Protein AF-L0AZT5-F1 (afdb_monomer)

InterPro domains:
  IPR007480 Protein of unknown function DUF529 [PF04385] (101-165)

Organism: NCBI:txid1537102

Nearest PDB structures (foldseek):
  3mh9-assembly2_C  TM=3.095E-01  e=1.438E+00  Mycobacterium tuberculosis H37Rv

Solvent-accessible surface area (backbone atoms only — not comparable to full-atom values): 9555 Å² total; per-residue (Å²): 90,80,48,74,36,96,87,58,33,34,37,36,49,49,65,64,59,92,94,56,83,37,51,61,45,72,63,88,93,46,63,75,41,68,54,64,91,67,35,30,49,57,32,40,39,37,44,36,43,96,86,46,39,40,37,39,32,39,29,36,43,83,86,42,82,44,78,50,28,34,39,45,60,88,88,43,66,42,82,39,54,70,66,60,43,47,70,49,49,43,54,68,49,69,65,58,73,46,78,41,68,44,24,76,71,69,59,57,66,90,42,31,47,74,50,77,49,78,58,94,71,30,41,35,38,38,38,32,59,32,71,32,36,42,45,47,31,34,26,53,65,94,41,80,77,46,64,62,86,50,94,86,59,74,67,69,68,48,78,49,76,45,63,71,83,126

Secondary structure (DSSP, 8-state):
-EEE-TTS-EEEEE-PPTT--B-EEEETTEEEEE--TTEEEEEEEEEEETTEEEEEEEEEETTEEEEEEEEEETTEEEEE-HHHHHHHHHHHTTS-PEEEEEESSS--TTTEEEEEEEETTEEEEEEEE-TTEEEEEEEETTEEEEE--STT-----EEEEEE---

Radius of gyration: 16.91 Å; Cα contacts (8 Å, |Δi|>4): 319; chains: 1; bounding box: 43×37×47 Å

Mean predicted aligned error: 8.46 Å

Foldseek 3Di:
DWDAAPLRKTKDKDFDDPPDFDQWDDDPPDTLGGHDDQKTWGMKIWIDDDHWIKIKTFIDDPNDTDMWIWTDDPNDIDIDPVVVRCVRLCVSLPNDADEDEAAPQDGPCVFWDWDWDDDPQKIKIKIAGHRRYWYQWYHHVVRTPDGNPDPSDGDGMDMDIDHPDD

pLDDT: mean 84.84, std 8.8, range [45.44, 96.75]

Sequence (166 aa):
MDIKDSNGVVFSEITPKDGVLITSVVYGETPPFTAVGEEKCQLVGSYTTGNEVVLYLEINDNGVEKFKYFEKVGETWNEVDEKGFDDKFIPLMGGSVTYGTLDLASPDESKVDILRASRNEVEKKEYYPKDTSKITT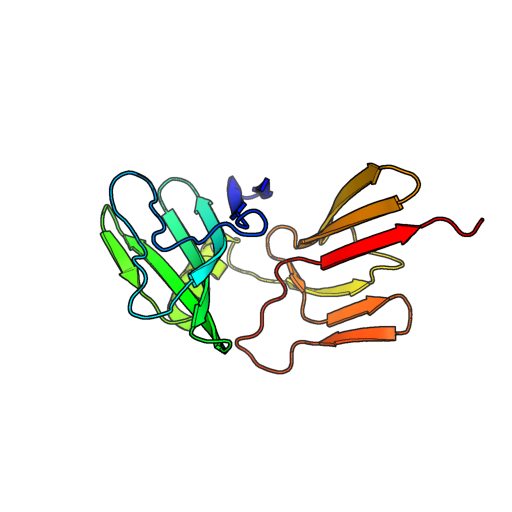VMDGNKELWKKDEDYQKFLSATLSSKGKS

Structure (mmCIF, N/CA/C/O backbone):
data_AF-L0AZT5-F1
#
_entry.id   AF-L0AZT5-F1
#
loop_
_atom_site.group_PDB
_atom_site.id
_atom_site.type_symbol
_atom_site.label_atom_id
_atom_site.label_alt_id
_atom_site.label_comp_id
_atom_site.label_asym_id
_atom_site.label_entity_id
_atom_site.label_seq_id
_atom_site.pdbx_PDB_ins_code
_atom_site.Cartn_x
_atom_site.Cartn_y
_atom_site.Cartn_z
_atom_site.occupancy
_atom_site.B_iso_or_equiv
_atom_site.auth_seq_id
_atom_site.auth_comp_id
_atom_site.auth_asym_id
_atom_site.auth_atom_id
_atom_site.pdbx_PDB_model_num
ATOM 1 N N . MET A 1 1 ? -8.619 -1.962 -7.894 1.00 64.94 1 MET A N 1
ATOM 2 C CA . MET A 1 1 ? -8.100 -3.067 -8.732 1.00 64.94 1 MET A CA 1
ATOM 3 C C . MET A 1 1 ? -7.948 -4.262 -7.820 1.00 64.94 1 MET A C 1
ATOM 5 O O . MET A 1 1 ? -7.466 -4.032 -6.723 1.00 64.94 1 MET A O 1
ATOM 9 N N . ASP A 1 2 ? -8.326 -5.465 -8.255 1.00 70.12 2 ASP A N 1
ATOM 10 C CA . ASP A 1 2 ? -8.117 -6.687 -7.470 1.00 70.12 2 ASP A CA 1
ATOM 11 C C . ASP A 1 2 ? -6.976 -7.504 -8.093 1.00 70.12 2 ASP A C 1
ATOM 13 O O . ASP A 1 2 ? -7.023 -7.829 -9.282 1.00 70.12 2 ASP A O 1
ATOM 17 N N . ILE A 1 3 ? -5.955 -7.820 -7.300 1.00 70.19 3 ILE A N 1
ATOM 18 C CA . ILE A 1 3 ? -4.841 -8.709 -7.645 1.00 70.19 3 ILE A CA 1
ATOM 19 C C . ILE A 1 3 ? -4.959 -9.929 -6.743 1.00 70.19 3 ILE A C 1
ATOM 21 O O . ILE A 1 3 ? -5.007 -9.793 -5.524 1.00 70.19 3 ILE A O 1
ATOM 25 N N . LYS A 1 4 ? -5.021 -11.123 -7.332 1.00 74.00 4 LYS A N 1
ATOM 26 C CA . LYS A 1 4 ? -5.031 -12.369 -6.567 1.00 74.00 4 LYS A CA 1
ATOM 27 C C . LYS A 1 4 ? -3.660 -13.023 -6.626 1.00 74.00 4 LYS A C 1
ATOM 29 O O . LYS A 1 4 ? -3.166 -13.309 -7.714 1.00 74.00 4 LYS A O 1
ATOM 34 N N . ASP A 1 5 ? -3.095 -13.263 -5.456 1.00 68.25 5 ASP A N 1
ATOM 35 C CA . ASP A 1 5 ? -1.792 -13.881 -5.276 1.00 68.25 5 ASP A CA 1
ATOM 36 C C . ASP A 1 5 ? -1.881 -15.421 -5.384 1.00 68.25 5 ASP A C 1
ATOM 38 O O . ASP A 1 5 ? -2.965 -16.022 -5.452 1.00 68.25 5 ASP A O 1
ATOM 42 N N . SER A 1 6 ? -0.722 -16.075 -5.428 1.00 66.88 6 SER A N 1
ATOM 43 C CA . SER A 1 6 ? -0.605 -17.533 -5.568 1.00 66.88 6 SER A CA 1
ATOM 44 C C . SER A 1 6 ? -1.108 -18.325 -4.350 1.00 66.88 6 SER A C 1
ATOM 46 O O . SER A 1 6 ? -1.484 -19.492 -4.492 1.00 66.88 6 SER A O 1
ATOM 48 N N . ASN A 1 7 ? -1.185 -17.689 -3.179 1.00 70.00 7 ASN A N 1
ATOM 49 C CA . ASN A 1 7 ? -1.718 -18.248 -1.935 1.00 70.00 7 ASN A CA 1
ATOM 50 C C . ASN A 1 7 ? -3.233 -18.032 -1.792 1.00 70.00 7 ASN A C 1
ATOM 52 O O . ASN A 1 7 ? -3.857 -18.535 -0.857 1.00 70.00 7 ASN A O 1
ATOM 56 N N . GLY A 1 8 ? -3.848 -17.324 -2.741 1.00 77.25 8 GLY A N 1
ATOM 57 C CA . GLY A 1 8 ? -5.271 -17.030 -2.754 1.00 77.25 8 GLY A CA 1
ATOM 58 C C . GLY A 1 8 ? -5.663 -15.745 -2.027 1.00 77.25 8 GLY A C 1
ATOM 59 O O . GLY A 1 8 ? -6.867 -15.495 -1.927 1.00 77.25 8 GLY A O 1
ATOM 60 N N . VAL A 1 9 ? -4.689 -14.941 -1.590 1.00 81.81 9 VAL A N 1
ATOM 61 C CA . VAL A 1 9 ? -4.896 -13.594 -1.051 1.00 81.81 9 VAL A CA 1
ATOM 62 C C . VAL A 1 9 ? -5.361 -12.690 -2.181 1.00 81.81 9 VAL A C 1
ATOM 64 O O . VAL A 1 9 ? -4.761 -12.648 -3.252 1.00 81.81 9 VAL A O 1
ATOM 67 N N . VAL A 1 10 ? -6.435 -11.947 -1.947 1.00 84.50 10 VAL A N 1
ATOM 68 C CA . VAL A 1 10 ? -6.886 -10.880 -2.837 1.00 84.50 10 VAL A CA 1
ATOM 69 C C . VAL A 1 10 ? -6.436 -9.551 -2.249 1.00 84.50 10 VAL A C 1
ATOM 71 O O . VAL A 1 10 ? -6.900 -9.160 -1.178 1.00 84.50 10 VAL A O 1
ATOM 74 N N . PHE A 1 11 ? -5.530 -8.875 -2.947 1.00 83.31 11 PHE A N 1
ATOM 75 C CA . PHE A 1 11 ? -5.203 -7.478 -2.711 1.00 83.31 11 PHE A CA 1
ATOM 76 C C . PHE A 1 11 ? -6.159 -6.590 -3.504 1.00 83.31 11 PHE A C 1
ATOM 78 O O . PHE A 1 11 ? -6.308 -6.772 -4.713 1.00 83.31 11 PHE A O 1
ATOM 85 N N . SER A 1 12 ? -6.761 -5.609 -2.839 1.00 83.81 12 SER A N 1
ATOM 86 C CA . SER A 1 12 ? -7.617 -4.612 -3.480 1.00 83.81 12 SER A CA 1
ATOM 87 C C . SER A 1 12 ? -7.202 -3.205 -3.081 1.00 83.81 12 SER A C 1
ATOM 89 O O . SER A 1 12 ? -7.184 -2.892 -1.892 1.00 83.81 12 SER A O 1
ATOM 91 N N . GLU A 1 13 ? -6.951 -2.348 -4.070 1.00 84.00 13 GLU A N 1
ATOM 92 C CA . GLU A 1 13 ? -6.684 -0.917 -3.872 1.00 84.00 13 GLU A CA 1
ATOM 93 C C . GLU A 1 13 ? -7.780 -0.055 -4.509 1.00 84.00 13 GLU A C 1
ATOM 95 O O . GLU A 1 13 ? -8.200 -0.285 -5.656 1.00 84.00 13 GLU A O 1
ATOM 100 N N . ILE A 1 14 ? -8.253 0.932 -3.749 1.00 84.94 14 ILE A N 1
ATOM 101 C CA . ILE A 1 14 ? -9.310 1.864 -4.133 1.00 84.94 14 ILE A CA 1
ATOM 102 C C . ILE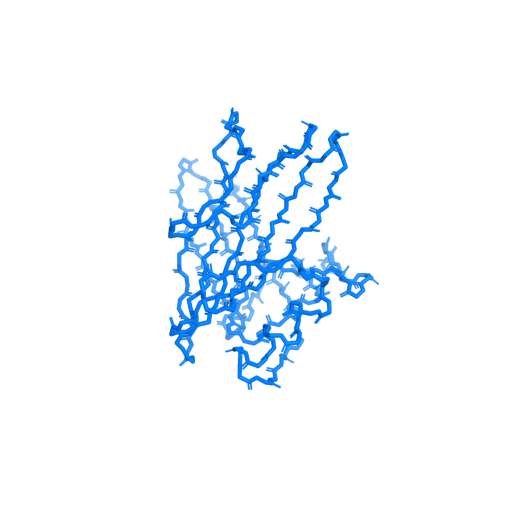 A 1 14 ? -8.846 3.285 -3.823 1.00 84.94 14 ILE A C 1
ATOM 104 O O . ILE A 1 14 ? -8.656 3.656 -2.666 1.00 84.94 14 ILE A O 1
ATOM 108 N N . THR A 1 15 ? -8.748 4.101 -4.867 1.00 85.75 15 THR A N 1
ATOM 109 C CA . THR A 1 15 ? -8.469 5.537 -4.769 1.00 85.75 15 THR A CA 1
ATOM 110 C C . THR A 1 15 ? -9.723 6.312 -5.185 1.00 85.75 15 THR A C 1
ATOM 112 O O . THR A 1 15 ? -10.329 5.983 -6.215 1.00 85.75 15 THR A O 1
ATOM 115 N N . PRO A 1 16 ? -10.156 7.332 -4.424 1.00 84.88 16 PRO A N 1
ATOM 116 C CA . PRO A 1 16 ? -11.237 8.216 -4.830 1.00 84.88 16 PRO A CA 1
ATOM 117 C C . PRO A 1 16 ? -10.881 8.924 -6.136 1.00 84.88 16 PRO A C 1
ATOM 119 O O . PRO A 1 16 ? -9.725 9.246 -6.399 1.00 84.88 16 PRO A O 1
ATOM 122 N N . LYS A 1 17 ? -11.891 9.203 -6.960 1.00 81.88 17 LYS A N 1
ATOM 123 C CA . LYS A 1 17 ? -11.696 10.081 -8.119 1.00 81.88 17 LYS A CA 1
ATOM 124 C C . LYS A 1 17 ? -11.413 11.507 -7.649 1.00 81.88 17 LYS A C 1
ATOM 126 O O . LYS A 1 17 ? -11.899 11.915 -6.595 1.00 81.88 17 LYS A O 1
ATOM 131 N N . ASP A 1 18 ? -10.717 12.279 -8.477 1.00 77.75 18 ASP A N 1
ATOM 132 C CA . ASP A 1 18 ? -10.439 13.691 -8.210 1.00 77.75 18 ASP A CA 1
ATOM 133 C C . ASP A 1 18 ? -11.706 14.461 -7.805 1.00 77.75 18 ASP A C 1
ATOM 135 O O . ASP A 1 18 ? -12.758 14.358 -8.442 1.00 77.75 18 ASP A O 1
ATOM 139 N N . GLY A 1 19 ? -11.598 15.235 -6.723 1.00 78.62 19 GLY A N 1
ATOM 140 C CA . GLY A 1 19 ? -12.702 16.026 -6.171 1.00 78.62 19 GLY A CA 1
ATOM 141 C C . GLY A 1 19 ? -13.725 15.235 -5.346 1.00 78.62 19 GLY A C 1
ATOM 142 O O . GLY A 1 19 ? -14.659 15.839 -4.821 1.00 78.62 19 GLY A O 1
ATOM 143 N N . VAL A 1 20 ? -13.564 13.916 -5.194 1.00 85.12 20 VAL A N 1
ATOM 144 C CA . VAL A 1 20 ? -14.404 13.096 -4.311 1.00 85.12 20 VAL A CA 1
ATOM 145 C C . VAL A 1 20 ? -13.807 13.064 -2.908 1.00 85.12 20 VAL A C 1
ATOM 147 O O . VAL A 1 20 ? -12.631 12.762 -2.723 1.00 85.12 20 VAL A O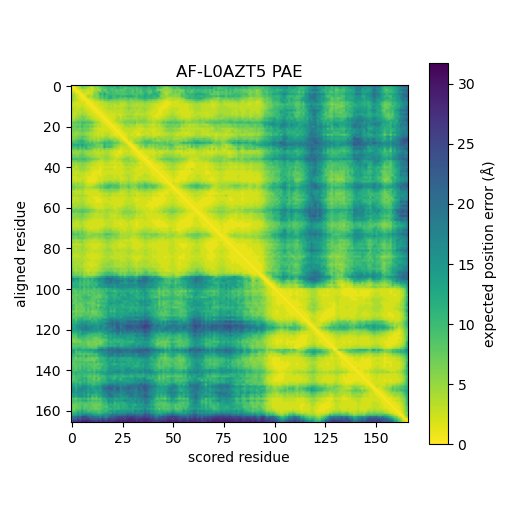 1
ATOM 150 N N . LEU A 1 21 ? -14.641 13.347 -1.909 1.00 83.50 21 LEU A N 1
ATOM 151 C CA . LEU A 1 21 ? -14.278 13.264 -0.497 1.00 83.50 21 LEU A CA 1
ATOM 152 C C . LEU A 1 21 ? -14.809 11.957 0.093 1.00 83.50 21 LEU A C 1
ATOM 154 O O . LEU A 1 21 ? -16.019 11.728 0.080 1.00 83.50 21 LEU A O 1
ATOM 158 N N . ILE A 1 22 ? -13.918 11.122 0.632 1.00 90.19 22 ILE A N 1
ATOM 159 C CA . ILE A 1 22 ? -14.297 9.906 1.359 1.00 90.19 22 ILE A CA 1
ATOM 160 C C . ILE A 1 22 ? -14.194 10.164 2.858 1.00 90.19 22 ILE A C 1
ATOM 162 O O . ILE A 1 22 ? -13.103 10.294 3.412 1.00 90.19 22 ILE A O 1
ATOM 166 N N . THR A 1 23 ? -15.355 10.230 3.507 1.00 88.19 23 THR A N 1
ATOM 167 C CA . THR A 1 23 ? -15.497 10.442 4.955 1.00 88.19 23 THR A CA 1
ATOM 168 C C . THR A 1 23 ? -15.880 9.171 5.710 1.00 88.19 23 THR A C 1
ATOM 170 O O . THR A 1 23 ? -15.946 9.178 6.934 1.00 88.19 23 THR A O 1
ATOM 173 N N . SER A 1 24 ? -16.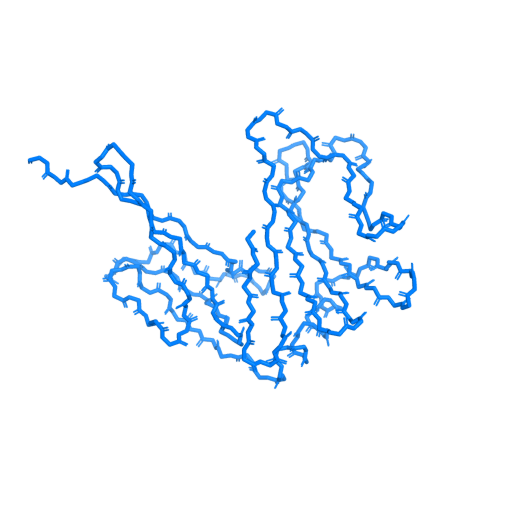131 8.064 5.013 1.00 89.06 24 SER A N 1
ATOM 174 C CA . SER A 1 24 ? -16.334 6.755 5.627 1.00 89.06 24 SER A CA 1
ATOM 175 C C . SER A 1 24 ? -15.943 5.652 4.653 1.00 89.06 24 SER A C 1
ATOM 177 O O . SER A 1 24 ? -16.145 5.778 3.445 1.00 89.06 24 SER A O 1
ATOM 179 N N . VAL A 1 25 ? -15.380 4.577 5.197 1.00 87.56 25 VAL A N 1
ATOM 180 C CA . VAL A 1 25 ? -15.102 3.333 4.480 1.00 87.56 25 VAL A CA 1
ATOM 181 C C . VAL A 1 25 ? -15.953 2.254 5.127 1.00 87.56 25 VAL A C 1
ATOM 183 O O . VAL A 1 25 ? -15.952 2.119 6.350 1.00 87.56 25 VAL A O 1
ATOM 186 N N . VAL A 1 26 ? -16.680 1.503 4.301 1.00 85.88 26 VAL A N 1
ATOM 187 C CA . VAL A 1 26 ? -17.558 0.409 4.726 1.00 85.88 26 VAL A CA 1
ATOM 188 C C . VAL A 1 26 ? -17.101 -0.871 4.044 1.00 85.88 26 VAL A C 1
ATOM 190 O O . VAL A 1 26 ? -16.893 -0.881 2.832 1.00 85.88 26 VAL A O 1
ATOM 193 N N . TYR A 1 27 ? -16.968 -1.947 4.818 1.00 76.62 27 TYR A N 1
ATOM 194 C CA . TYR A 1 27 ? -16.681 -3.278 4.295 1.00 76.62 27 TYR A CA 1
ATOM 195 C C . TYR A 1 27 ? -17.740 -4.245 4.827 1.00 76.62 27 TYR A C 1
ATOM 197 O O . TYR A 1 27 ? -17.744 -4.599 6.007 1.00 76.62 27 TYR A O 1
ATOM 205 N N . GLY A 1 28 ? -18.667 -4.652 3.959 1.00 78.25 28 GLY A N 1
ATOM 206 C CA . GLY A 1 28 ? -19.871 -5.370 4.382 1.00 78.25 28 GLY A CA 1
ATOM 207 C C . GLY A 1 28 ? -20.857 -4.437 5.092 1.00 78.25 28 GLY A C 1
ATOM 208 O O . GLY A 1 28 ? -21.247 -3.420 4.525 1.00 78.25 28 GLY A O 1
ATOM 209 N N . GLU A 1 29 ? -21.269 -4.788 6.313 1.00 75.81 29 GLU A N 1
ATOM 210 C CA . GLU A 1 29 ? -22.286 -4.045 7.082 1.00 75.81 29 GLU A CA 1
ATOM 211 C C . GLU A 1 29 ? -21.703 -3.119 8.163 1.00 75.81 29 GLU A C 1
ATOM 213 O O . GLU A 1 29 ? -22.414 -2.257 8.680 1.00 75.81 29 GLU A O 1
ATOM 218 N N . THR A 1 30 ? -20.417 -3.260 8.503 1.00 77.62 30 THR A N 1
ATOM 219 C CA . THR A 1 30 ? -19.762 -2.470 9.555 1.00 77.62 30 THR A CA 1
ATOM 220 C C . THR A 1 30 ? -18.689 -1.538 8.974 1.00 77.62 30 THR A C 1
ATOM 222 O O . THR A 1 30 ? -17.885 -1.964 8.137 1.00 77.62 30 THR A O 1
ATOM 225 N N . PRO A 1 31 ? -18.657 -0.250 9.377 1.00 83.88 31 PRO A N 1
ATOM 226 C CA . PRO A 1 31 ? -17.643 0.686 8.908 1.00 83.88 31 PRO A CA 1
ATOM 227 C C . PRO A 1 31 ? -16.334 0.513 9.696 1.00 83.88 31 PRO A C 1
ATOM 229 O O . PRO A 1 31 ? -16.326 0.807 10.893 1.00 83.88 31 PRO A O 1
ATOM 232 N N . PRO A 1 32 ? -15.212 0.106 9.071 1.00 86.50 32 PRO A N 1
ATOM 233 C CA . PRO A 1 32 ? -13.897 0.203 9.708 1.00 86.50 32 PRO A CA 1
ATOM 234 C C . PRO A 1 32 ? -13.498 1.653 9.999 1.00 86.50 32 PRO A C 1
ATOM 236 O O . PRO A 1 32 ? -12.797 1.910 10.968 1.00 86.50 32 PRO A O 1
ATOM 239 N N . PHE A 1 33 ? -13.948 2.615 9.186 1.00 92.50 33 PHE A N 1
ATOM 240 C CA . PHE A 1 33 ? -13.532 4.009 9.316 1.00 92.50 33 PHE A CA 1
ATOM 241 C C . PHE A 1 33 ? -14.696 4.982 9.129 1.00 92.50 33 PHE A C 1
ATOM 243 O O . PHE A 1 33 ? -15.474 4.898 8.175 1.00 92.50 33 PHE A O 1
ATOM 250 N N . THR A 1 34 ? -14.762 5.957 10.032 1.00 92.44 34 THR A N 1
ATOM 251 C CA . THR A 1 34 ? -15.539 7.190 9.888 1.00 92.44 34 THR A CA 1
ATOM 252 C C . THR A 1 34 ? -14.613 8.347 10.230 1.00 92.44 34 THR A C 1
ATOM 254 O O . THR A 1 34 ? -14.009 8.353 11.300 1.00 92.44 34 THR A O 1
ATOM 257 N N . ALA A 1 35 ? -14.485 9.298 9.311 1.00 89.88 35 ALA A N 1
ATOM 258 C CA . ALA A 1 35 ? -13.629 10.460 9.465 1.00 89.88 35 ALA A CA 1
ATOM 259 C C . ALA A 1 35 ? -14.073 11.318 10.651 1.00 89.88 35 ALA A C 1
ATOM 261 O O . ALA A 1 35 ? -15.268 11.561 10.851 1.00 89.88 35 ALA A O 1
ATOM 262 N N . VAL A 1 36 ? -13.098 11.822 11.403 1.00 88.62 36 VAL A N 1
ATOM 263 C CA . VAL A 1 36 ? -13.322 12.806 12.464 1.00 88.62 36 VAL A CA 1
ATOM 264 C C . VAL A 1 36 ? -12.623 14.110 12.087 1.00 88.62 36 VAL A C 1
ATOM 266 O O . VAL A 1 36 ? -11.482 14.107 11.639 1.00 88.62 36 VAL A O 1
ATOM 269 N N . GLY A 1 37 ? -13.298 15.246 12.276 1.00 89.56 37 GLY A N 1
ATOM 270 C CA . GLY A 1 37 ? -12.723 16.557 11.964 1.00 89.56 37 GLY A CA 1
ATOM 271 C C . GLY A 1 37 ? -12.527 16.766 10.460 1.00 89.56 37 GLY A C 1
ATOM 272 O O . GLY A 1 37 ? -13.497 16.727 9.705 1.00 89.56 37 GLY A O 1
ATOM 273 N N . GLU A 1 38 ? -11.286 17.021 10.043 1.00 89.31 38 GLU A N 1
ATOM 274 C CA . GLU A 1 38 ? -10.924 17.305 8.646 1.00 89.31 38 GLU A CA 1
ATOM 275 C C . GLU A 1 38 ? -10.311 16.100 7.917 1.00 89.31 38 GLU A C 1
ATOM 277 O O . GLU A 1 38 ? -9.853 16.244 6.779 1.00 89.31 38 GLU A O 1
ATOM 282 N N . GLU A 1 39 ? -10.337 14.918 8.545 1.00 93.06 39 GLU A N 1
ATOM 283 C CA . GLU A 1 39 ? -9.846 13.673 7.961 1.00 93.06 39 GLU A CA 1
ATOM 284 C C . GLU A 1 39 ? -10.547 13.350 6.632 1.00 93.06 39 GLU A C 1
ATOM 286 O O . GLU A 1 39 ? -11.775 13.375 6.502 1.00 93.06 39 GLU A O 1
ATOM 291 N N . LYS A 1 40 ? -9.745 12.990 5.631 1.00 89.25 40 LYS A N 1
ATOM 292 C CA . LYS A 1 40 ? -10.191 12.547 4.309 1.00 89.25 40 LYS A CA 1
ATOM 293 C C . LYS A 1 40 ? -9.422 11.296 3.935 1.00 89.25 40 LYS A C 1
ATOM 295 O O . LYS A 1 40 ? -8.198 11.328 3.878 1.00 89.25 40 LYS A O 1
ATOM 300 N N . CYS A 1 41 ? -10.127 10.211 3.639 1.00 91.25 41 CYS A N 1
ATOM 301 C CA . CYS A 1 41 ? -9.482 9.021 3.102 1.00 91.25 41 CYS A CA 1
ATOM 302 C C . CYS A 1 41 ? -9.131 9.238 1.622 1.00 91.25 41 CYS A C 1
ATOM 304 O O . CYS A 1 41 ? -9.993 9.597 0.818 1.00 91.25 41 CYS A O 1
ATOM 306 N N . GLN A 1 42 ? -7.858 9.049 1.285 1.00 89.50 42 GLN A N 1
ATOM 307 C CA . GLN A 1 42 ? -7.307 9.217 -0.062 1.00 89.50 4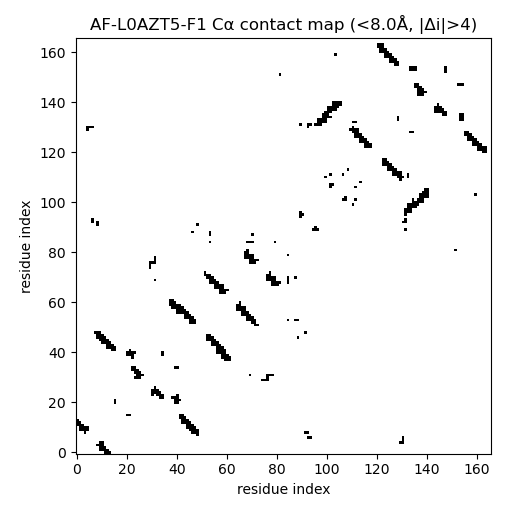2 GLN A CA 1
ATOM 308 C C . GLN A 1 42 ? -7.024 7.885 -0.747 1.00 89.50 42 GLN A C 1
ATOM 310 O O . GLN A 1 42 ? -6.990 7.821 -1.971 1.00 89.50 42 GLN A O 1
ATOM 315 N N . LEU A 1 43 ? -6.846 6.818 0.024 1.00 88.94 43 LEU A N 1
ATOM 316 C CA . LEU A 1 43 ? -6.612 5.483 -0.499 1.00 88.94 43 LEU A CA 1
ATOM 317 C C . LEU A 1 43 ? -7.070 4.461 0.533 1.00 88.94 43 LEU A C 1
ATOM 319 O O . LEU A 1 43 ? -6.851 4.640 1.731 1.00 88.94 43 LEU A O 1
ATOM 323 N N . VAL A 1 44 ? -7.696 3.391 0.054 1.00 90.75 44 VAL A N 1
ATOM 324 C CA . VAL A 1 44 ? -7.992 2.193 0.839 1.00 90.75 44 VAL A CA 1
ATOM 325 C C . VAL A 1 44 ? -7.304 1.017 0.172 1.00 90.75 44 VAL A C 1
ATOM 327 O O . VAL A 1 44 ? -7.548 0.750 -1.005 1.00 90.75 44 VAL A O 1
ATOM 330 N N . GLY A 1 45 ? -6.483 0.300 0.931 1.00 88.38 45 GLY A N 1
ATOM 331 C CA . GLY A 1 45 ? -5.937 -0.985 0.528 1.00 88.38 45 GLY A CA 1
ATOM 332 C C . GLY A 1 45 ? -6.414 -2.089 1.459 1.00 88.38 45 GLY A C 1
ATOM 333 O O . GLY A 1 45 ? -6.534 -1.891 2.667 1.00 88.38 45 GLY A O 1
ATOM 334 N N . SER A 1 46 ? -6.699 -3.263 0.908 1.00 88.69 46 SER A N 1
ATOM 335 C CA . SER A 1 46 ? -7.115 -4.428 1.690 1.00 88.69 46 SER A CA 1
ATOM 336 C C . SER A 1 46 ? -6.470 -5.707 1.187 1.00 88.69 46 SER A C 1
ATOM 338 O O . SER A 1 46 ? -6.231 -5.847 -0.010 1.00 88.69 46 SER A O 1
ATOM 340 N N . TYR A 1 47 ? -6.228 -6.635 2.108 1.00 87.31 47 TYR A N 1
ATOM 341 C CA . TYR A 1 47 ? -5.784 -7.996 1.830 1.00 87.31 47 TYR A CA 1
ATOM 342 C C . TYR A 1 47 ? -6.808 -8.957 2.419 1.00 87.31 47 TYR A C 1
ATOM 344 O O . TYR A 1 47 ? -7.106 -8.890 3.613 1.00 87.31 47 TYR A O 1
ATOM 352 N N . THR A 1 48 ? -7.365 -9.820 1.573 1.00 87.62 48 THR A N 1
ATOM 353 C CA . THR A 1 48 ? -8.445 -10.739 1.941 1.00 87.62 48 THR A CA 1
ATOM 354 C C . THR A 1 48 ? -8.063 -12.178 1.616 1.00 87.62 48 THR A C 1
ATOM 356 O O . THR A 1 48 ? -7.802 -12.488 0.456 1.00 87.62 48 THR A O 1
ATOM 359 N N . THR A 1 49 ? -8.117 -13.071 2.607 1.00 85.50 49 THR A N 1
ATOM 360 C CA . THR A 1 49 ? -7.964 -14.524 2.415 1.00 85.50 49 THR A CA 1
ATOM 361 C C . THR A 1 49 ? -9.049 -15.258 3.177 1.00 85.50 49 THR A C 1
ATOM 363 O O . THR A 1 49 ? -9.091 -15.241 4.406 1.00 85.50 49 THR A O 1
ATOM 366 N N . GLY A 1 50 ? -9.939 -15.941 2.454 1.00 82.94 50 GLY A N 1
ATOM 367 C CA . GLY A 1 50 ? -11.090 -16.591 3.077 1.00 82.94 50 GLY A CA 1
ATOM 368 C C . GLY A 1 50 ? -11.943 -15.570 3.836 1.00 82.94 50 GLY A C 1
ATOM 369 O O . GLY A 1 50 ? -12.573 -14.724 3.210 1.00 82.94 50 GLY A O 1
ATOM 370 N N . ASN A 1 51 ? -11.935 -15.650 5.170 1.00 80.56 51 ASN A N 1
ATOM 371 C CA . ASN A 1 51 ? -12.675 -14.741 6.054 1.00 80.56 51 ASN A CA 1
ATOM 372 C C . ASN A 1 51 ? -11.776 -13.724 6.780 1.00 80.56 51 ASN A C 1
ATOM 374 O O . ASN A 1 51 ? -12.290 -12.896 7.531 1.00 80.56 51 ASN A O 1
ATOM 378 N N . GLU A 1 52 ? -10.456 -13.797 6.606 1.00 84.81 52 GLU A N 1
ATOM 379 C CA . GLU A 1 52 ? -9.525 -12.848 7.209 1.00 84.81 52 GLU A CA 1
ATOM 380 C C . GLU A 1 52 ? -9.375 -11.631 6.301 1.00 84.81 52 GLU A C 1
ATOM 382 O O . GLU A 1 52 ? -9.135 -11.767 5.098 1.00 84.81 52 GLU A O 1
ATOM 387 N N . VAL A 1 53 ? -9.522 -10.442 6.888 1.00 89.25 53 VAL A N 1
ATOM 388 C CA . VAL A 1 53 ? -9.347 -9.170 6.188 1.00 89.25 53 VAL A CA 1
ATOM 389 C C . VAL A 1 53 ? -8.488 -8.251 7.039 1.00 89.25 53 VAL A C 1
ATOM 391 O O . VAL A 1 53 ? -8.803 -7.993 8.204 1.00 89.25 53 VAL A O 1
ATOM 394 N N . VAL A 1 54 ? -7.427 -7.729 6.434 1.00 91.81 54 VAL A N 1
ATOM 395 C CA . VAL A 1 54 ? -6.661 -6.604 6.974 1.00 91.81 54 VAL A CA 1
ATOM 396 C C . VAL A 1 54 ? -6.706 -5.449 5.992 1.00 91.81 54 VAL A C 1
ATOM 398 O O . VAL A 1 54 ? -6.711 -5.644 4.776 1.00 91.81 54 VAL A O 1
ATOM 401 N N . LEU A 1 55 ? -6.783 -4.238 6.523 1.00 92.25 55 LEU A N 1
ATOM 402 C CA . LEU A 1 55 ? -7.071 -3.040 5.752 1.00 92.25 55 LEU A CA 1
ATOM 403 C C . LEU A 1 55 ? -6.174 -1.896 6.227 1.00 92.25 55 LEU A C 1
ATOM 405 O O . LEU A 1 55 ? -5.894 -1.770 7.416 1.00 92.25 55 LEU A O 1
ATOM 409 N N . TYR A 1 56 ? -5.704 -1.077 5.293 1.00 91.75 56 TYR A N 1
ATOM 410 C CA . TYR A 1 56 ? -4.982 0.156 5.583 1.00 91.75 56 TYR A CA 1
ATOM 411 C C . TYR A 1 56 ? -5.602 1.313 4.802 1.00 91.75 56 TYR A C 1
ATOM 413 O O . TYR A 1 56 ? -6.133 1.130 3.704 1.00 91.75 56 TYR A O 1
ATOM 421 N N . LEU A 1 57 ? -5.570 2.504 5.391 1.00 91.81 57 LEU A N 1
ATOM 422 C CA . LEU A 1 57 ? -6.061 3.728 4.771 1.00 91.81 57 LEU A CA 1
ATOM 423 C C . LEU A 1 57 ? -4.960 4.763 4.803 1.00 91.81 57 LEU A C 1
ATOM 425 O O . LEU A 1 57 ? -4.335 4.960 5.843 1.00 91.81 57 LEU A O 1
ATOM 429 N N . GLU A 1 58 ? -4.812 5.474 3.697 1.00 90.81 58 GLU A N 1
ATOM 430 C CA . GLU A 1 58 ? -4.108 6.747 3.661 1.00 90.81 58 GLU A CA 1
ATOM 431 C C . GLU A 1 58 ? -5.119 7.863 3.932 1.00 90.81 58 GLU A C 1
ATOM 433 O O . GLU A 1 58 ? -6.152 7.973 3.259 1.00 90.81 58 GLU A O 1
ATOM 438 N N . ILE A 1 59 ? -4.851 8.655 4.963 1.00 91.50 59 ILE A N 1
ATOM 439 C CA . ILE A 1 59 ? -5.709 9.724 5.456 1.00 91.50 59 ILE A CA 1
ATOM 440 C C . ILE A 1 59 ? -4.962 11.047 5.330 1.00 91.50 59 ILE A C 1
ATOM 442 O O . ILE A 1 59 ? -3.882 11.208 5.888 1.00 91.50 59 ILE A O 1
ATOM 446 N N . ASN A 1 60 ? -5.580 12.027 4.678 1.00 88.81 60 ASN A N 1
ATOM 447 C CA . ASN A 1 60 ? -5.175 13.419 4.792 1.00 88.81 60 ASN A CA 1
ATOM 448 C C . ASN A 1 60 ? -5.952 14.077 5.926 1.00 88.81 60 ASN A C 1
ATOM 450 O O . ASN A 1 60 ? -7.180 14.124 5.886 1.00 88.81 60 ASN A O 1
ATOM 454 N N . ASP A 1 61 ? -5.246 14.616 6.906 1.00 91.12 61 ASP A N 1
ATOM 455 C CA . ASP A 1 61 ? -5.821 15.415 7.978 1.00 91.12 61 ASP A CA 1
ATOM 456 C C . ASP A 1 61 ? -5.211 16.815 7.922 1.00 91.12 61 ASP A C 1
ATOM 458 O O . ASP A 1 61 ? -4.068 17.031 8.325 1.00 91.12 61 ASP A O 1
ATOM 462 N N . ASN A 1 62 ? -5.954 17.749 7.327 1.00 89.56 62 ASN A N 1
ATOM 463 C CA . ASN A 1 62 ? -5.530 19.135 7.122 1.00 89.56 62 ASN A CA 1
ATOM 464 C C . ASN A 1 62 ? -4.128 19.275 6.484 1.00 89.56 62 ASN A C 1
ATOM 466 O O . ASN A 1 62 ? -3.268 20.021 6.954 1.00 89.56 62 ASN A O 1
ATOM 470 N N . GLY A 1 63 ? -3.874 18.515 5.415 1.00 86.12 63 GLY A N 1
ATOM 471 C CA . GLY A 1 63 ? -2.586 18.526 4.715 1.00 86.12 63 GLY A CA 1
ATOM 472 C C . GLY A 1 63 ? -1.517 17.611 5.318 1.00 86.12 63 GLY A C 1
ATOM 473 O O . GLY A 1 63 ? -0.458 17.474 4.715 1.00 86.12 63 GLY A O 1
ATOM 474 N N . VAL A 1 64 ? -1.784 16.962 6.455 1.00 86.44 64 VAL A N 1
ATOM 475 C CA . VAL A 1 64 ? -0.890 15.962 7.050 1.00 86.44 64 VAL A CA 1
ATOM 476 C C . VAL A 1 64 ? -1.330 14.566 6.624 1.00 86.44 64 VAL A C 1
ATOM 478 O O . VAL A 1 64 ? -2.451 14.154 6.916 1.00 86.44 64 VAL A O 1
ATOM 481 N N . GLU A 1 65 ? -0.447 13.831 5.953 1.00 86.88 65 GLU A N 1
ATOM 482 C CA . GLU A 1 65 ? -0.668 12.427 5.597 1.00 86.88 65 GLU A CA 1
ATOM 483 C C . GLU A 1 65 ? -0.482 11.516 6.819 1.00 86.88 65 GLU A C 1
ATOM 485 O O . GLU A 1 65 ? 0.460 11.663 7.604 1.00 86.88 65 GLU A O 1
ATOM 490 N N . LYS A 1 66 ? -1.412 10.579 6.996 1.00 89.38 66 LYS A N 1
ATOM 491 C CA . LYS A 1 66 ? -1.457 9.598 8.082 1.00 89.38 66 LYS A CA 1
ATOM 492 C C . LYS A 1 66 ? -1.887 8.249 7.529 1.00 89.38 66 LYS A C 1
ATOM 494 O O . LYS A 1 66 ? -2.648 8.182 6.569 1.00 89.38 66 LYS A O 1
ATOM 499 N N . PHE A 1 67 ? -1.489 7.183 8.210 1.00 89.44 67 PHE A N 1
ATOM 500 C CA . PHE A 1 67 ? -1.993 5.843 7.938 1.00 89.44 67 PHE A CA 1
ATOM 501 C C . PHE A 1 67 ? -2.831 5.344 9.111 1.00 89.44 67 PHE A C 1
ATOM 503 O O . PHE A 1 67 ? -2.456 5.540 10.267 1.00 89.44 67 PHE A O 1
ATOM 510 N N . LYS A 1 68 ? -3.961 4.699 8.811 1.00 93.69 68 LYS A N 1
ATOM 511 C CA . LYS A 1 68 ? -4.743 3.921 9.783 1.00 93.69 68 LYS A CA 1
ATOM 512 C C . LYS A 1 68 ? -4.804 2.472 9.331 1.00 93.69 68 LYS A C 1
ATOM 514 O O . LYS A 1 68 ? -4.931 2.217 8.134 1.00 93.69 68 LYS A O 1
ATOM 519 N N . TYR A 1 69 ? -4.746 1.543 10.277 1.00 94.50 69 TYR A N 1
ATOM 520 C CA . TYR A 1 69 ? -4.726 0.112 10.001 1.00 94.50 69 TYR A CA 1
ATOM 521 C C . TYR A 1 69 ? -5.825 -0.595 10.776 1.00 94.50 69 TYR A C 1
ATOM 523 O O . TYR A 1 69 ? -6.117 -0.243 11.915 1.00 94.50 69 TYR A O 1
ATOM 531 N N . PHE A 1 70 ? -6.430 -1.602 10.159 1.00 94.88 70 PHE A N 1
ATOM 532 C CA . PHE A 1 70 ? -7.561 -2.314 10.726 1.00 94.88 70 PHE A CA 1
ATOM 533 C C . PHE A 1 70 ? -7.448 -3.813 10.470 1.00 94.88 70 PHE A C 1
ATOM 535 O O . PHE A 1 70 ? -7.069 -4.242 9.379 1.00 94.88 70 PHE A O 1
ATOM 542 N N . GLU A 1 71 ? -7.845 -4.608 11.457 1.00 93.38 71 GLU A N 1
ATOM 543 C CA . GLU A 1 71 ? -8.100 -6.039 11.297 1.00 93.38 71 GLU A CA 1
ATOM 544 C C . GLU A 1 71 ? -9.587 -6.340 11.492 1.00 93.38 71 GLU A C 1
ATOM 546 O O . GLU A 1 71 ? -10.255 -5.723 12.331 1.00 93.38 71 GLU A O 1
ATOM 551 N N . LYS A 1 72 ? -10.108 -7.311 10.738 1.00 90.25 72 LYS A N 1
ATOM 552 C CA . LYS A 1 72 ? -11.437 -7.871 10.985 1.00 90.25 72 LYS A CA 1
ATOM 553 C C . LYS A 1 72 ? -11.313 -9.139 11.826 1.00 90.25 72 LYS A C 1
ATOM 555 O O . LYS A 1 72 ? -10.731 -10.127 11.381 1.00 90.25 72 LYS A O 1
ATOM 560 N N . VAL A 1 73 ? -11.910 -9.138 13.017 1.00 85.31 73 VAL A N 1
ATOM 561 C CA . VAL A 1 73 ? -12.022 -10.325 13.881 1.00 85.31 73 VAL A CA 1
ATOM 562 C C . VAL A 1 73 ? -13.501 -10.654 14.060 1.00 85.31 73 VAL A C 1
ATOM 564 O O . VAL A 1 73 ? -14.229 -9.978 14.789 1.00 85.31 73 VAL A O 1
ATOM 567 N N . GLY A 1 74 ? -13.965 -11.692 13.359 1.00 83.19 74 GLY A N 1
ATOM 568 C CA . GLY A 1 74 ? -15.393 -11.996 13.251 1.00 83.19 74 GLY A CA 1
ATOM 569 C C . GLY A 1 74 ? -16.131 -10.902 12.474 1.00 83.19 74 GLY A C 1
ATOM 570 O O . GLY A 1 74 ? -15.810 -10.642 11.317 1.00 83.19 74 GLY A O 1
ATOM 571 N N . GLU A 1 75 ? -17.098 -10.243 13.117 1.00 83.69 75 GLU A N 1
ATOM 572 C CA . GLU A 1 75 ? -17.866 -9.131 12.525 1.00 83.69 75 GLU A CA 1
ATOM 573 C C . GLU A 1 75 ? -17.405 -7.740 12.979 1.00 83.69 75 GLU A C 1
ATOM 575 O O . GLU A 1 75 ? -17.966 -6.723 12.563 1.00 83.69 75 GLU A O 1
ATOM 580 N N . THR A 1 76 ? -16.358 -7.684 13.802 1.00 86.25 76 THR A N 1
ATOM 581 C CA . THR A 1 76 ? -15.858 -6.440 14.384 1.00 86.25 76 THR A CA 1
ATOM 582 C C . THR A 1 76 ? -14.553 -6.021 13.725 1.00 86.25 76 THR A C 1
ATOM 584 O O . THR A 1 76 ? -13.648 -6.835 13.535 1.00 86.25 76 THR A O 1
ATOM 587 N N . TRP A 1 77 ? -14.459 -4.730 13.417 1.00 92.19 77 TRP A N 1
ATOM 588 C CA . TRP A 1 77 ? -13.222 -4.079 13.008 1.00 92.19 77 TRP A CA 1
ATOM 589 C C . TRP A 1 77 ? -12.494 -3.529 14.228 1.00 92.19 77 TRP A C 1
ATOM 591 O O . TRP A 1 77 ? -13.096 -2.823 15.037 1.00 92.19 77 TRP A O 1
ATOM 601 N N . ASN A 1 78 ? -11.204 -3.827 14.334 1.00 92.56 78 ASN A N 1
ATOM 602 C CA . ASN A 1 78 ? -10.331 -3.256 15.350 1.00 92.56 78 ASN A CA 1
ATOM 603 C C . ASN A 1 78 ? -9.280 -2.396 14.656 1.00 92.56 78 ASN A C 1
ATOM 605 O O . ASN A 1 78 ? -8.613 -2.876 13.739 1.00 92.56 78 ASN A O 1
ATOM 609 N N . GLU A 1 79 ? -9.135 -1.143 15.087 1.00 95.19 79 GLU A N 1
ATOM 610 C CA . GLU A 1 79 ? -7.980 -0.331 14.706 1.00 95.19 79 GLU A CA 1
ATOM 611 C C . GLU A 1 79 ? -6.742 -0.904 15.399 1.00 95.19 79 GLU A C 1
ATOM 613 O O . GLU A 1 79 ? -6.751 -1.154 16.607 1.00 95.19 79 GLU A O 1
ATOM 618 N N . VAL A 1 80 ? -5.693 -1.141 14.622 1.00 95.06 80 VAL A N 1
ATOM 619 C CA . VAL A 1 80 ? -4.413 -1.664 15.094 1.00 95.06 80 VAL A CA 1
ATOM 620 C C . VAL A 1 80 ? -3.309 -0.685 14.734 1.00 95.06 80 VAL A C 1
ATOM 622 O O . VAL A 1 80 ? -3.446 0.137 13.826 1.00 95.06 80 VAL A O 1
ATOM 625 N N . ASP A 1 81 ? -2.194 -0.769 15.450 1.00 93.06 81 ASP A N 1
ATOM 626 C CA . ASP A 1 81 ? -0.983 -0.111 14.991 1.00 93.06 81 ASP A CA 1
ATOM 627 C C . ASP A 1 81 ? -0.395 -0.862 13.787 1.00 93.06 81 ASP A C 1
ATOM 629 O O . ASP A 1 81 ? -0.841 -1.940 13.380 1.00 93.06 81 ASP A O 1
ATOM 633 N N . GLU A 1 82 ? 0.634 -0.278 13.187 1.00 84.31 82 GLU A N 1
ATOM 634 C CA . GLU A 1 82 ? 1.282 -0.883 12.033 1.00 84.31 82 GLU A CA 1
ATOM 635 C C . GLU A 1 82 ? 1.892 -2.251 12.350 1.00 84.31 82 GLU A C 1
ATOM 637 O O . GLU A 1 82 ? 1.882 -3.147 11.506 1.00 84.31 82 GLU A O 1
ATOM 642 N N . LYS A 1 83 ? 2.409 -2.432 13.569 1.00 86.25 83 LYS A N 1
ATOM 643 C CA . LYS A 1 83 ? 2.965 -3.715 13.982 1.00 86.25 83 LYS A CA 1
ATOM 644 C C . LYS A 1 83 ? 1.869 -4.781 14.020 1.00 86.25 83 LYS A C 1
ATOM 646 O O . LYS A 1 83 ? 2.077 -5.873 13.503 1.00 86.25 83 LYS A O 1
ATOM 651 N N . GLY A 1 84 ? 0.706 -4.463 14.583 1.00 90.56 84 GLY A N 1
ATOM 652 C CA . GLY A 1 84 ? -0.467 -5.330 14.593 1.00 90.56 84 GLY A CA 1
ATOM 653 C C . GLY A 1 84 ? -0.947 -5.654 13.181 1.00 90.56 84 GLY A C 1
ATOM 654 O O . GLY A 1 84 ? -1.285 -6.801 12.901 1.00 90.56 84 GLY A O 1
ATOM 655 N N . PHE A 1 85 ? -0.885 -4.686 12.263 1.00 90.44 85 PHE A N 1
ATOM 656 C CA . PHE A 1 85 ? -1.128 -4.944 10.846 1.00 90.44 85 PHE A CA 1
ATOM 657 C C . PHE A 1 85 ? -0.109 -5.930 10.259 1.00 90.44 85 PHE A C 1
ATOM 659 O O . PHE A 1 85 ? -0.506 -6.923 9.655 1.00 90.44 85 PHE A O 1
ATOM 666 N N . ASP A 1 86 ? 1.193 -5.699 10.445 1.00 83.56 86 ASP A N 1
ATOM 667 C CA . ASP A 1 86 ? 2.258 -6.550 9.897 1.00 83.56 86 ASP A CA 1
ATOM 668 C C . ASP A 1 86 ? 2.234 -7.971 10.484 1.00 83.56 86 ASP A C 1
ATOM 670 O O . ASP A 1 86 ? 2.433 -8.939 9.745 1.00 83.56 86 ASP A O 1
ATOM 674 N N . ASP A 1 87 ? 1.906 -8.115 11.772 1.00 87.00 87 ASP A N 1
ATOM 675 C CA . ASP A 1 87 ? 1.736 -9.403 12.459 1.00 87.00 87 ASP A CA 1
ATOM 676 C C . ASP A 1 87 ? 0.621 -10.260 11.828 1.00 87.00 87 ASP A C 1
ATOM 678 O O . ASP A 1 87 ? 0.639 -11.485 11.958 1.00 87.00 87 ASP A O 1
ATOM 682 N N . LYS A 1 88 ? -0.341 -9.639 11.135 1.00 87.88 88 LYS A N 1
ATOM 683 C CA . LYS A 1 88 ? -1.406 -10.323 10.384 1.00 87.88 88 LYS A CA 1
ATOM 684 C C . LYS A 1 88 ? -1.095 -10.443 8.900 1.00 87.88 88 LYS A C 1
ATOM 686 O O . LYS A 1 88 ? -1.275 -11.505 8.310 1.00 87.88 88 LYS A O 1
ATOM 691 N N . PHE A 1 89 ? -0.591 -9.370 8.306 1.00 83.44 89 PHE A N 1
ATOM 692 C CA . PHE A 1 89 ? -0.249 -9.298 6.895 1.00 83.44 89 PHE A CA 1
ATOM 693 C C . PHE A 1 89 ? 0.847 -10.305 6.519 1.00 83.44 89 PHE A C 1
ATOM 695 O O . PHE A 1 89 ? 0.698 -11.033 5.544 1.00 83.44 89 PHE A O 1
ATOM 702 N N . ILE A 1 90 ? 1.931 -10.415 7.294 1.00 80.56 90 ILE A N 1
ATOM 703 C CA . ILE A 1 90 ? 3.054 -11.303 6.949 1.00 80.56 90 ILE A CA 1
ATOM 704 C C . ILE A 1 90 ? 2.622 -12.783 6.884 1.00 80.56 90 ILE A C 1
ATOM 706 O O . ILE A 1 90 ? 2.954 -13.443 5.895 1.00 80.56 90 ILE A O 1
ATOM 710 N N . PRO A 1 91 ? 1.882 -13.333 7.870 1.00 82.56 91 PRO A N 1
ATOM 711 C CA . PRO A 1 91 ? 1.327 -14.680 7.765 1.00 82.56 91 PRO A CA 1
ATOM 712 C C . PRO A 1 91 ? 0.370 -14.867 6.586 1.00 82.56 91 PRO A C 1
ATOM 714 O O . PRO A 1 91 ? 0.456 -15.902 5.928 1.00 82.56 91 PRO A O 1
ATOM 717 N N . LEU A 1 92 ? -0.488 -13.878 6.290 1.00 79.56 92 LEU A N 1
ATOM 718 C CA . LEU A 1 92 ? -1.407 -13.928 5.144 1.00 79.56 92 LEU A CA 1
ATOM 719 C C . LEU A 1 92 ? -0.658 -14.104 3.822 1.00 79.56 92 LEU A C 1
ATOM 721 O O . LEU A 1 92 ? -1.095 -14.872 2.972 1.00 79.56 92 LEU A O 1
ATOM 725 N N . MET A 1 93 ? 0.510 -13.476 3.692 1.00 73.12 93 MET A N 1
ATOM 726 C CA . MET A 1 93 ? 1.369 -13.628 2.518 1.00 73.12 93 MET A CA 1
ATOM 727 C C . MET A 1 93 ? 2.213 -14.919 2.541 1.00 73.12 93 MET A C 1
ATOM 729 O O . MET A 1 93 ? 3.081 -15.097 1.701 1.00 73.12 93 MET A O 1
ATOM 733 N N . GLY A 1 94 ? 2.018 -15.847 3.484 1.00 72.00 94 GLY A N 1
ATOM 734 C CA . GLY A 1 94 ? 2.786 -17.101 3.545 1.00 72.00 94 GLY A CA 1
ATOM 735 C C . GLY A 1 94 ? 4.056 -17.038 4.404 1.00 72.00 94 GLY A C 1
ATOM 736 O O . GLY A 1 94 ? 4.934 -17.892 4.286 1.00 72.00 94 GLY A O 1
ATOM 737 N N . GLY A 1 95 ? 4.168 -16.048 5.296 1.00 66.75 95 GLY A N 1
ATOM 738 C CA . GLY A 1 95 ? 5.124 -16.057 6.412 1.00 66.75 95 GLY A CA 1
ATOM 739 C C . GLY A 1 95 ? 6.573 -15.693 6.073 1.00 66.75 95 GLY A C 1
ATOM 740 O O . GLY A 1 95 ? 7.417 -15.675 6.968 1.00 66.75 95 GLY A O 1
ATOM 741 N N . SER A 1 96 ? 6.888 -15.371 4.817 1.00 65.38 96 SER A N 1
ATOM 742 C CA . SER A 1 96 ? 8.219 -14.905 4.423 1.00 65.38 96 SER A CA 1
ATOM 743 C C . SER A 1 96 ? 8.105 -13.807 3.383 1.00 65.38 96 SER A C 1
ATOM 745 O O . SER A 1 96 ? 7.686 -14.076 2.269 1.00 65.38 96 SER A O 1
ATOM 747 N N . VAL A 1 97 ? 8.482 -12.580 3.745 1.00 69.00 97 VAL A N 1
ATOM 748 C CA . VAL A 1 97 ? 8.556 -11.439 2.823 1.00 69.00 97 VAL A CA 1
ATOM 749 C C . VAL A 1 97 ? 9.950 -11.329 2.217 1.00 69.00 97 VAL A C 1
ATOM 751 O O . VAL A 1 97 ? 10.951 -11.344 2.935 1.00 69.00 97 VAL A O 1
ATOM 754 N N . THR A 1 98 ? 10.022 -11.223 0.893 1.00 71.12 98 THR A N 1
ATOM 755 C CA . THR A 1 98 ? 11.280 -11.034 0.167 1.00 71.12 98 THR A CA 1
ATOM 756 C C . THR A 1 98 ? 11.492 -9.553 -0.099 1.00 71.12 98 THR A C 1
ATOM 758 O O . THR A 1 98 ? 10.665 -8.895 -0.722 1.00 71.12 98 THR A O 1
ATOM 761 N N . TYR A 1 99 ? 12.599 -9.003 0.392 1.00 79.44 99 TYR A N 1
ATOM 762 C CA . TYR A 1 99 ? 12.928 -7.600 0.160 1.00 79.44 99 TYR A CA 1
ATOM 763 C C . TYR A 1 99 ? 13.583 -7.420 -1.210 1.00 79.44 99 TYR A C 1
ATOM 765 O O . TYR A 1 99 ? 14.426 -8.227 -1.613 1.00 79.44 99 TYR A O 1
ATOM 773 N N . GLY A 1 100 ? 13.197 -6.376 -1.940 1.00 85.50 100 GLY A N 1
ATOM 774 C CA . GLY A 1 100 ? 13.649 -6.179 -3.312 1.00 85.50 100 GLY A CA 1
ATOM 775 C C . GLY A 1 100 ? 13.757 -4.725 -3.751 1.00 85.50 100 GLY A C 1
ATOM 776 O O . GLY A 1 100 ? 13.220 -3.809 -3.130 1.00 85.50 100 GLY A O 1
ATOM 777 N N . THR A 1 101 ? 14.444 -4.547 -4.875 1.00 93.38 101 THR A N 1
ATOM 778 C CA . THR A 1 101 ? 14.508 -3.288 -5.617 1.00 93.38 101 THR A CA 1
ATOM 779 C C . THR A 1 101 ? 13.612 -3.395 -6.846 1.00 93.38 101 THR A C 1
ATOM 781 O O . THR A 1 101 ? 13.728 -4.361 -7.600 1.00 93.38 101 THR A O 1
ATOM 784 N N . LEU A 1 102 ? 12.749 -2.403 -7.062 1.00 94.88 102 LEU A N 1
ATOM 785 C CA . LEU A 1 102 ? 12.021 -2.218 -8.315 1.00 94.88 102 LEU A CA 1
ATOM 786 C C . LEU A 1 102 ? 12.806 -1.254 -9.205 1.00 94.88 102 LEU A C 1
ATOM 788 O O . LEU A 1 102 ? 12.880 -0.069 -8.905 1.00 94.88 102 LEU A O 1
ATOM 792 N N . ASP A 1 103 ? 13.362 -1.738 -10.310 1.00 96.00 103 ASP A N 1
ATOM 793 C CA . ASP A 1 103 ? 13.891 -0.873 -11.368 1.00 96.00 103 ASP A CA 1
ATOM 794 C C . ASP A 1 103 ? 12.813 -0.649 -12.438 1.00 96.00 103 ASP A C 1
ATOM 796 O O . ASP A 1 103 ? 12.403 -1.582 -13.122 1.00 96.00 103 ASP A O 1
ATOM 800 N N . LEU A 1 104 ? 12.336 0.586 -12.594 1.00 94.75 104 LEU A N 1
ATOM 801 C CA . LEU A 1 104 ? 11.307 0.945 -13.572 1.00 94.75 104 LEU A CA 1
ATOM 802 C C . LEU A 1 104 ? 11.787 0.774 -15.023 1.00 94.75 104 LEU A C 1
ATOM 804 O O . LEU A 1 104 ? 10.956 0.530 -15.906 1.00 94.75 104 LEU A O 1
ATOM 808 N N . ALA A 1 105 ? 13.101 0.873 -15.267 1.00 93.06 105 ALA A N 1
ATOM 809 C CA . ALA A 1 105 ? 13.707 0.688 -16.583 1.00 93.06 105 ALA A CA 1
ATOM 810 C C . ALA A 1 105 ? 13.866 -0.795 -16.949 1.00 93.06 105 ALA A C 1
ATOM 812 O O . ALA A 1 105 ? 13.768 -1.153 -18.125 1.00 93.06 105 ALA A O 1
ATOM 813 N N . SER A 1 106 ? 14.087 -1.655 -15.951 1.00 94.19 106 SER A N 1
ATOM 814 C CA . SER A 1 106 ? 14.274 -3.099 -16.118 1.00 94.19 106 SER A CA 1
ATOM 815 C C . SER A 1 106 ? 13.657 -3.879 -14.946 1.00 94.19 106 SER A C 1
ATOM 817 O O . SER A 1 106 ? 14.388 -4.426 -14.115 1.00 94.19 106 SER A O 1
ATOM 819 N N . PRO A 1 107 ? 12.316 -3.943 -14.856 1.00 93.56 107 PRO A N 1
ATOM 820 C CA . PRO A 1 107 ? 11.641 -4.512 -13.696 1.00 93.56 107 PRO A CA 1
ATOM 821 C C . PRO A 1 107 ? 11.805 -6.033 -13.622 1.00 93.56 107 PRO A C 1
ATOM 823 O O . PRO A 1 107 ? 11.690 -6.739 -14.624 1.00 93.56 107 PRO A O 1
ATOM 826 N N . ASP A 1 108 ? 12.009 -6.547 -12.409 1.00 91.31 108 ASP A N 1
ATOM 827 C CA . ASP A 1 108 ? 11.942 -7.979 -12.113 1.00 91.31 108 ASP A CA 1
ATOM 828 C C . ASP A 1 108 ? 10.469 -8.420 -12.073 1.00 91.31 108 ASP A C 1
ATOM 830 O O . ASP A 1 108 ? 9.823 -8.387 -11.026 1.00 91.31 108 ASP A O 1
ATOM 834 N N . GLU A 1 109 ? 9.916 -8.819 -13.224 1.00 90.06 109 GLU A N 1
ATOM 835 C CA . GLU A 1 109 ? 8.506 -9.232 -13.351 1.00 90.06 109 GLU A CA 1
ATOM 836 C C . GLU A 1 109 ? 8.163 -10.504 -12.542 1.00 90.06 109 GLU A C 1
ATOM 838 O O . GLU A 1 109 ? 6.991 -10.871 -12.437 1.00 90.06 109 GLU A O 1
ATOM 843 N N . SER A 1 110 ? 9.145 -11.181 -11.926 1.00 84.25 110 SER A N 1
ATOM 844 C CA . SER A 1 110 ? 8.863 -12.233 -10.936 1.00 84.25 110 SER A CA 1
ATOM 845 C C . SER A 1 110 ? 8.392 -11.667 -9.590 1.00 84.25 110 SER A C 1
ATOM 847 O O . SER A 1 110 ? 7.706 -12.366 -8.851 1.00 84.25 110 SER A O 1
ATOM 849 N N . LYS A 1 111 ? 8.704 -10.396 -9.302 1.00 84.94 111 LYS A N 1
ATOM 850 C CA . LYS A 1 111 ? 8.398 -9.700 -8.041 1.00 84.94 111 LYS A CA 1
ATOM 851 C C . LYS A 1 111 ? 7.356 -8.602 -8.169 1.00 84.94 111 LYS A C 1
ATOM 853 O O . LYS A 1 111 ? 6.906 -8.091 -7.149 1.00 84.94 111 LYS A O 1
ATOM 858 N N . VAL A 1 112 ? 6.999 -8.201 -9.387 1.00 88.62 112 VAL A N 1
ATOM 859 C CA . VAL A 1 112 ? 5.985 -7.169 -9.622 1.00 88.62 112 VAL A CA 1
ATOM 860 C C . VAL A 1 112 ? 5.014 -7.560 -10.729 1.00 88.62 112 VAL A C 1
ATOM 862 O O . VAL A 1 112 ? 5.399 -8.134 -11.747 1.00 88.62 112 VAL A O 1
ATOM 865 N N . ASP A 1 113 ? 3.746 -7.228 -10.526 1.00 86.94 113 ASP A N 1
ATOM 866 C CA . ASP A 1 113 ? 2.736 -7.146 -11.567 1.00 86.94 113 ASP A CA 1
ATOM 867 C C . ASP A 1 113 ? 2.823 -5.780 -12.241 1.00 86.94 113 ASP A C 1
ATOM 869 O O . ASP A 1 113 ? 3.028 -4.755 -11.590 1.00 86.94 113 ASP A O 1
ATOM 873 N N . ILE A 1 114 ? 2.680 -5.770 -13.567 1.00 90.31 114 ILE A N 1
ATOM 874 C CA . ILE A 1 114 ? 2.768 -4.548 -14.365 1.00 90.31 114 ILE A CA 1
ATOM 875 C C . ILE A 1 114 ? 1.521 -4.420 -15.228 1.00 90.31 114 ILE A C 1
ATOM 877 O O . ILE A 1 114 ? 1.366 -5.126 -16.230 1.00 90.31 114 ILE A O 1
ATOM 881 N N . LEU A 1 115 ? 0.669 -3.459 -14.885 1.00 87.19 115 LEU A N 1
ATOM 882 C CA . LEU A 1 115 ? -0.414 -3.032 -15.755 1.00 87.19 115 LEU A CA 1
ATOM 883 C C . LEU A 1 115 ? 0.084 -1.998 -16.751 1.00 87.19 115 LEU A C 1
ATOM 885 O O . LEU A 1 115 ? 0.792 -1.060 -16.397 1.00 87.19 115 LEU A O 1
ATOM 889 N N . ARG A 1 116 ? -0.312 -2.154 -18.014 1.00 89.44 116 ARG A N 1
ATOM 890 C CA . ARG A 1 116 ? 0.059 -1.244 -19.099 1.00 89.44 116 ARG A CA 1
ATOM 891 C C . ARG A 1 116 ? -1.206 -0.694 -19.745 1.00 89.44 116 ARG A C 1
ATOM 893 O O . ARG A 1 116 ? -2.076 -1.459 -20.155 1.00 89.44 116 ARG A O 1
ATOM 900 N N . ALA A 1 117 ? -1.296 0.625 -19.854 1.00 81.44 117 ALA A N 1
ATOM 901 C CA . ALA A 1 117 ? -2.382 1.325 -20.525 1.00 81.44 117 ALA A CA 1
ATOM 902 C C . ALA A 1 117 ? -1.814 2.364 -21.496 1.00 81.44 117 ALA A C 1
ATOM 904 O O . ALA A 1 117 ? -0.816 3.016 -21.212 1.00 81.44 117 ALA A O 1
ATOM 905 N N . SER A 1 118 ? -2.462 2.545 -22.645 1.00 81.75 118 SER A N 1
ATOM 906 C CA . SER A 1 118 ? -2.094 3.579 -23.614 1.00 81.75 118 SER A CA 1
ATOM 907 C C . SER A 1 118 ? -3.300 4.453 -23.922 1.00 81.75 118 SER A C 1
ATOM 909 O O . SER A 1 118 ? -4.387 3.945 -24.206 1.00 81.75 118 SER A O 1
ATOM 911 N N . ARG A 1 119 ? -3.120 5.776 -23.864 1.00 76.25 119 ARG A N 1
ATOM 912 C CA . ARG A 1 119 ? -4.137 6.746 -24.280 1.00 76.25 119 ARG A CA 1
ATOM 913 C C . ARG A 1 119 ? -3.469 8.002 -24.824 1.00 76.25 119 ARG A C 1
ATOM 915 O O . ARG A 1 119 ? -2.624 8.581 -24.155 1.00 76.25 119 ARG A O 1
ATOM 922 N N . ASN A 1 120 ? -3.892 8.458 -26.005 1.00 80.56 120 ASN A N 1
ATOM 923 C CA . ASN A 1 120 ? -3.427 9.713 -26.615 1.00 80.56 120 ASN A CA 1
ATOM 924 C C . ASN A 1 120 ? -1.887 9.854 -26.631 1.00 80.56 120 ASN A C 1
ATOM 926 O O . ASN A 1 120 ? -1.359 10.861 -26.166 1.00 80.56 120 ASN A O 1
ATOM 930 N N . GLU A 1 121 ? -1.174 8.834 -27.131 1.00 83.44 121 GLU A N 1
ATOM 931 C CA . GLU A 1 121 ? 0.306 8.777 -27.222 1.00 83.44 121 GLU A CA 1
ATOM 932 C C . GLU A 1 121 ? 1.059 8.726 -25.881 1.00 83.44 121 GLU A C 1
ATOM 934 O O . GLU A 1 121 ? 2.290 8.688 -25.869 1.00 83.44 121 GLU A O 1
ATOM 939 N N . VAL A 1 122 ? 0.342 8.708 -24.757 1.00 84.31 122 VAL A N 1
ATOM 940 C CA . VAL A 1 122 ? 0.914 8.480 -23.431 1.00 84.31 122 VAL A CA 1
ATOM 941 C C . VAL A 1 122 ? 0.797 6.996 -23.101 1.00 84.31 122 VAL A C 1
ATOM 943 O O . VAL A 1 122 ? -0.294 6.421 -23.148 1.00 84.31 122 VAL A O 1
ATOM 946 N N . GLU A 1 123 ? 1.927 6.380 -22.775 1.00 89.38 123 GLU A N 1
ATOM 947 C CA . GLU A 1 123 ? 2.003 5.058 -22.166 1.00 89.38 123 GLU A CA 1
ATOM 948 C C . GLU A 1 123 ? 2.029 5.225 -20.643 1.00 89.38 123 GLU A C 1
ATOM 950 O O . GLU A 1 123 ? 2.821 5.993 -20.098 1.00 89.38 123 GLU A O 1
ATOM 955 N N . LYS A 1 124 ? 1.143 4.512 -19.953 1.00 88.38 124 LYS A N 1
ATOM 956 C CA . LYS A 1 124 ? 1.082 4.423 -18.497 1.00 88.38 124 LYS A CA 1
ATOM 957 C C . LYS A 1 124 ? 1.426 2.995 -18.086 1.00 88.38 124 LYS A C 1
ATOM 959 O O . LYS A 1 124 ? 0.825 2.050 -18.598 1.00 88.38 124 LYS A O 1
ATOM 964 N N . LYS A 1 125 ? 2.373 2.846 -17.165 1.00 91.50 125 LYS A N 1
ATOM 965 C CA . LYS A 1 125 ? 2.716 1.585 -16.504 1.00 91.50 125 LYS A CA 1
ATOM 966 C C . LYS A 1 125 ? 2.453 1.726 -15.013 1.00 91.50 125 LYS A C 1
ATOM 968 O O . LYS A 1 125 ? 2.944 2.671 -14.403 1.00 91.50 125 LYS A O 1
ATOM 973 N N . GLU A 1 126 ? 1.693 0.808 -14.442 1.00 89.06 126 GLU A N 1
ATOM 974 C CA . GLU A 1 126 ? 1.450 0.725 -13.002 1.00 89.06 126 GLU A CA 1
ATOM 975 C C . GLU A 1 126 ? 2.100 -0.559 -12.492 1.00 89.06 126 GLU A C 1
ATOM 977 O O . GLU A 1 126 ? 1.894 -1.626 -13.070 1.00 89.06 126 GLU A O 1
ATOM 982 N N . TYR A 1 127 ? 2.929 -0.437 -11.464 1.00 91.12 127 TYR A N 1
ATOM 983 C CA . TYR A 1 127 ? 3.742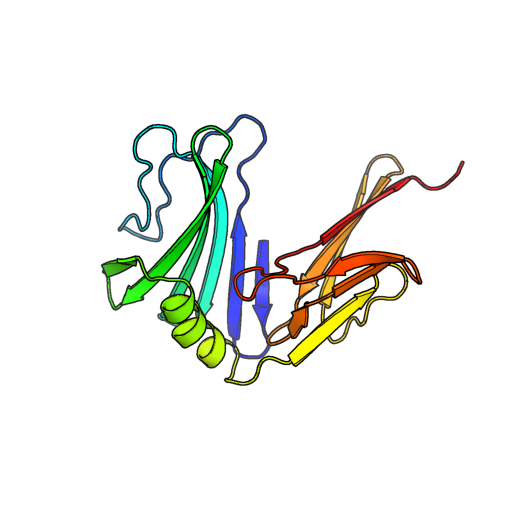 -1.509 -10.905 1.00 91.12 127 TYR A CA 1
ATOM 984 C C . TYR A 1 127 ? 3.238 -1.815 -9.503 1.00 91.12 127 TYR A C 1
ATOM 986 O O . TYR A 1 127 ? 3.192 -0.912 -8.669 1.00 91.12 127 TYR A O 1
ATOM 994 N N . TYR A 1 128 ? 2.927 -3.077 -9.243 1.00 83.75 128 TYR A N 1
ATOM 995 C CA . TYR A 1 128 ? 2.436 -3.563 -7.958 1.00 83.75 128 TYR A CA 1
ATOM 996 C C . TYR A 1 128 ? 3.320 -4.722 -7.500 1.00 83.75 128 TYR A C 1
ATOM 998 O O . TYR A 1 128 ? 3.571 -5.619 -8.302 1.00 83.75 128 TYR A O 1
ATOM 1006 N N . PRO A 1 129 ? 3.836 -4.744 -6.262 1.00 85.38 129 PRO A N 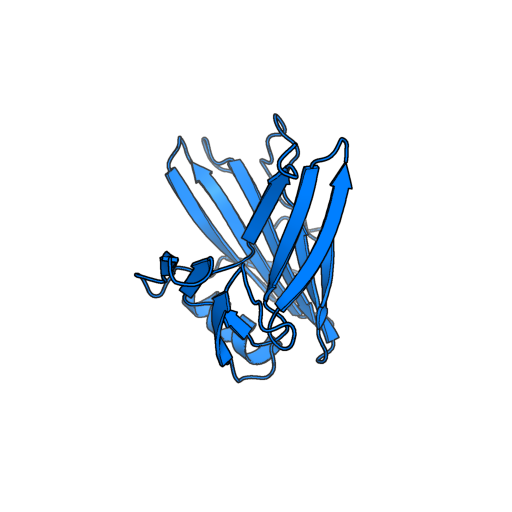1
ATOM 1007 C CA . PRO A 1 129 ? 4.563 -5.903 -5.761 1.00 85.38 129 PRO A CA 1
ATOM 1008 C C . PRO A 1 129 ? 3.698 -7.167 -5.782 1.00 85.38 129 PRO A C 1
ATOM 1010 O O . PRO A 1 129 ? 2.527 -7.133 -5.414 1.00 85.38 129 PRO A O 1
ATOM 1013 N N . LYS A 1 130 ? 4.287 -8.283 -6.214 1.00 79.12 130 LYS A N 1
ATOM 1014 C CA . LYS A 1 130 ? 3.670 -9.613 -6.189 1.00 79.12 130 LYS A CA 1
ATOM 1015 C C . LYS A 1 130 ? 3.835 -10.265 -4.836 1.00 79.12 130 LYS A C 1
ATOM 1017 O O . LYS A 1 130 ? 4.938 -10.224 -4.286 1.00 79.12 130 LYS A O 1
ATOM 1022 N N . ASP A 1 131 ? 2.799 -10.985 -4.410 1.00 73.19 131 ASP A N 1
ATOM 1023 C CA . ASP A 1 131 ? 2.821 -11.897 -3.266 1.00 73.19 131 ASP A CA 1
ATOM 1024 C C . ASP A 1 131 ? 3.620 -11.284 -2.085 1.00 73.19 131 ASP A C 1
ATOM 1026 O O . ASP A 1 131 ? 3.358 -10.185 -1.602 1.00 73.19 131 ASP A O 1
ATOM 1030 N N . THR A 1 132 ? 4.670 -11.973 -1.655 1.00 69.75 132 THR A N 1
ATOM 1031 C CA . THR A 1 132 ? 5.547 -11.6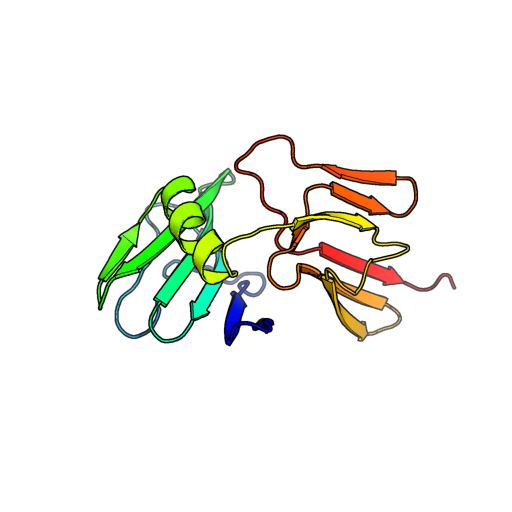40 -0.536 1.00 69.75 132 THR A CA 1
ATOM 1032 C C . THR A 1 132 ? 6.611 -10.586 -0.830 1.00 69.75 132 THR A C 1
ATOM 1034 O O . THR A 1 132 ? 7.481 -10.337 0.008 1.00 69.75 132 THR A O 1
ATOM 1037 N N . SER A 1 133 ? 6.615 -9.983 -2.013 1.00 77.38 133 SER A N 1
ATOM 1038 C CA . SER A 1 133 ? 7.658 -9.041 -2.412 1.00 77.38 133 SER A CA 1
ATOM 1039 C C . SER A 1 133 ? 7.461 -7.704 -1.697 1.00 77.38 133 SER A C 1
ATOM 1041 O O . SER A 1 133 ? 6.538 -6.953 -1.989 1.00 77.38 133 SER A O 1
ATOM 1043 N N . LYS A 1 134 ? 8.358 -7.363 -0.769 1.00 80.19 134 LYS A N 1
ATOM 1044 C CA . LYS A 1 134 ? 8.451 -6.028 -0.164 1.00 80.19 134 LYS A CA 1
ATOM 1045 C C . LYS A 1 134 ? 9.504 -5.209 -0.911 1.00 80.19 134 LYS A C 1
ATOM 1047 O O . LYS A 1 134 ? 10.705 -5.419 -0.751 1.00 80.19 134 LYS A O 1
ATOM 1052 N N . ILE A 1 135 ? 9.072 -4.245 -1.717 1.00 89.19 135 ILE A N 1
ATOM 1053 C CA . ILE A 1 135 ? 9.997 -3.325 -2.386 1.00 89.19 135 ILE A CA 1
ATOM 1054 C C . ILE A 1 135 ? 10.500 -2.286 -1.374 1.00 89.19 135 ILE A C 1
ATOM 1056 O O . ILE A 1 135 ? 9.715 -1.580 -0.748 1.00 89.19 135 ILE A O 1
ATOM 1060 N N . THR A 1 136 ? 11.818 -2.193 -1.205 1.00 91.00 136 THR A N 1
ATOM 1061 C CA . THR A 1 136 ? 12.479 -1.234 -0.294 1.00 91.00 136 THR A CA 1
ATOM 1062 C C . THR A 1 136 ? 13.244 -0.150 -1.035 1.00 91.00 136 THR A C 1
ATOM 1064 O O . THR A 1 136 ? 13.777 0.775 -0.424 1.00 91.00 136 THR A O 1
ATOM 1067 N N . THR A 1 137 ? 13.345 -0.263 -2.356 1.00 94.00 137 THR A N 1
ATOM 1068 C CA . THR A 1 137 ? 14.043 0.703 -3.203 1.00 94.00 137 THR A CA 1
ATOM 1069 C C . THR A 1 137 ? 13.397 0.728 -4.581 1.00 94.00 137 THR A C 1
ATOM 1071 O O . THR A 1 137 ? 13.086 -0.325 -5.135 1.00 94.00 137 THR A O 1
ATOM 1074 N N . VAL A 1 138 ? 13.210 1.922 -5.136 1.00 96.19 138 VAL A N 1
ATOM 1075 C CA . VAL A 1 138 ? 12.723 2.152 -6.497 1.00 96.19 138 VAL A CA 1
ATOM 1076 C C . VAL A 1 138 ? 13.790 2.912 -7.272 1.00 96.19 138 VAL A C 1
ATOM 1078 O O . VAL A 1 138 ? 14.253 3.970 -6.842 1.00 96.19 138 VAL A O 1
ATOM 1081 N N . MET A 1 139 ? 14.155 2.375 -8.428 1.00 96.62 139 MET A N 1
ATOM 1082 C CA . MET A 1 139 ? 15.167 2.904 -9.333 1.00 96.62 139 MET A CA 1
ATOM 1083 C C . MET A 1 139 ? 14.553 3.197 -10.706 1.00 96.62 139 MET A C 1
ATOM 1085 O O . MET A 1 139 ? 13.543 2.610 -11.081 1.00 96.62 139 MET A O 1
ATOM 1089 N N . ASP A 1 140 ? 15.192 4.067 -11.477 1.00 94.62 140 ASP A N 1
ATOM 1090 C CA . ASP A 1 140 ? 15.028 4.189 -12.928 1.00 94.62 140 ASP A CA 1
ATOM 1091 C C . ASP A 1 140 ? 16.417 4.031 -13.564 1.00 94.62 140 ASP A C 1
ATOM 1093 O O . ASP A 1 140 ? 17.225 4.969 -13.613 1.00 94.62 140 ASP A O 1
ATOM 1097 N N . GLY A 1 141 ? 16.756 2.786 -13.908 1.00 93.06 141 GLY A N 1
ATOM 1098 C CA . GLY A 1 141 ? 18.108 2.365 -14.253 1.00 93.06 141 GLY A CA 1
ATOM 1099 C C . GLY A 1 141 ? 19.084 2.641 -13.107 1.00 93.06 141 GLY A C 1
ATOM 1100 O O . GLY A 1 141 ? 18.978 2.089 -12.016 1.00 93.06 141 GLY A O 1
ATOM 1101 N N . ASN A 1 142 ? 20.038 3.546 -13.335 1.00 93.31 142 ASN A N 1
ATOM 1102 C CA . ASN A 1 142 ? 21.058 3.895 -12.338 1.00 93.31 142 ASN A CA 1
ATOM 1103 C C . ASN A 1 142 ? 20.620 4.995 -11.356 1.00 93.31 142 ASN A C 1
ATOM 1105 O O . ASN A 1 142 ? 21.413 5.404 -10.508 1.00 93.31 142 ASN A O 1
ATOM 1109 N N . LYS A 1 143 ? 19.401 5.530 -11.488 1.00 96.12 143 LYS A N 1
ATOM 1110 C CA . LYS A 1 143 ? 18.911 6.633 -10.658 1.00 96.12 143 LYS A CA 1
ATOM 1111 C C . LYS A 1 143 ? 17.989 6.112 -9.560 1.00 96.12 143 LYS A C 1
ATOM 1113 O O . LYS A 1 143 ? 16.945 5.554 -9.869 1.00 96.12 143 LYS A O 1
ATOM 1118 N N . GLU A 1 144 ? 18.331 6.353 -8.298 1.00 96.75 144 GLU A N 1
ATOM 1119 C CA . GLU A 1 144 ? 17.422 6.104 -7.172 1.00 96.75 144 GLU A CA 1
ATOM 1120 C C . GLU A 1 144 ? 16.305 7.155 -7.165 1.00 96.75 144 GLU A C 1
ATOM 1122 O O . GLU A 1 144 ? 16.567 8.358 -7.241 1.00 96.75 144 GLU A O 1
ATOM 1127 N N . LEU A 1 145 ? 15.055 6.692 -7.138 1.00 95.94 145 LEU A N 1
ATOM 1128 C CA . LEU A 1 145 ? 13.866 7.541 -7.050 1.00 95.94 145 LEU A CA 1
ATOM 1129 C C . LEU A 1 145 ? 13.267 7.525 -5.647 1.00 95.94 145 LEU A C 1
ATOM 1131 O O . LEU A 1 145 ? 12.760 8.545 -5.189 1.00 95.94 145 LEU A O 1
ATOM 1135 N N . TRP A 1 146 ? 13.315 6.372 -4.982 1.00 95.50 146 TRP A N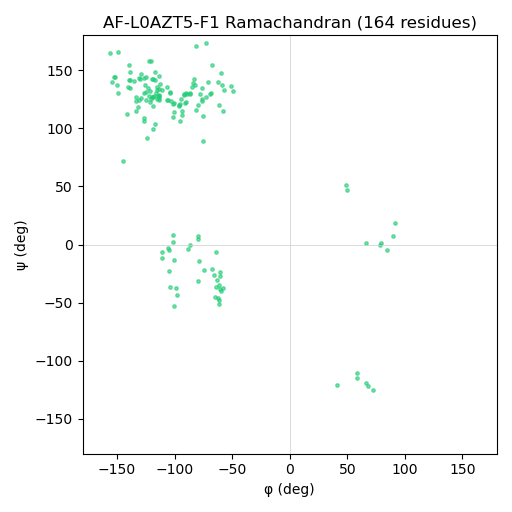 1
ATOM 1136 C CA . TRP A 1 146 ? 12.814 6.203 -3.627 1.00 95.50 146 TRP A CA 1
ATOM 1137 C C . TRP A 1 146 ? 13.574 5.090 -2.916 1.00 95.50 146 TRP A C 1
ATOM 1139 O O . TRP A 1 146 ? 13.899 4.063 -3.513 1.00 95.50 146 TRP A O 1
ATOM 1149 N N . LYS A 1 147 ? 13.803 5.266 -1.620 1.00 92.44 147 LYS A N 1
ATOM 1150 C CA . LYS A 1 147 ? 14.333 4.237 -0.739 1.00 92.44 147 LYS A CA 1
ATOM 1151 C C . LYS A 1 147 ? 13.614 4.331 0.590 1.00 92.44 147 LYS A C 1
ATOM 1153 O O . LYS A 1 147 ? 13.428 5.426 1.110 1.00 92.44 147 LYS A O 1
ATOM 1158 N N . LYS A 1 148 ? 13.226 3.174 1.117 1.00 86.19 148 LYS A N 1
ATOM 1159 C CA . LYS A 1 148 ? 12.673 3.056 2.459 1.00 86.19 148 LYS A CA 1
ATOM 1160 C C . LYS A 1 148 ? 13.694 3.610 3.459 1.00 86.19 148 LYS A C 1
ATOM 1162 O O . LYS A 1 148 ? 14.783 3.045 3.571 1.00 86.19 148 LYS A O 1
ATOM 1167 N N . ASP A 1 149 ? 13.346 4.702 4.132 1.00 84.06 149 ASP A N 1
ATOM 1168 C CA . ASP A 1 149 ? 14.189 5.342 5.155 1.00 84.06 149 ASP A CA 1
ATOM 1169 C C . ASP A 1 149 ? 13.746 4.928 6.563 1.00 84.06 149 ASP A C 1
ATOM 1171 O O . ASP A 1 149 ? 14.556 4.638 7.436 1.00 84.06 149 ASP A O 1
ATOM 1175 N N . GLU A 1 150 ? 12.434 4.787 6.746 1.00 73.56 150 GLU A N 1
ATOM 1176 C CA . GLU A 1 150 ? 11.828 4.435 8.025 1.00 73.56 150 GLU A CA 1
ATOM 1177 C C . GLU A 1 150 ? 11.111 3.093 7.950 1.00 73.56 150 GLU A C 1
ATOM 1179 O O . GLU A 1 150 ? 10.534 2.735 6.918 1.00 73.56 150 GLU A O 1
ATOM 1184 N N . ASP A 1 151 ? 11.087 2.356 9.062 1.00 61.94 151 ASP A N 1
ATOM 1185 C CA . ASP A 1 151 ? 10.493 1.017 9.106 1.00 61.94 151 ASP A CA 1
ATOM 1186 C C . ASP A 1 151 ? 9.003 1.000 8.754 1.00 61.94 151 ASP A C 1
ATOM 1188 O O . ASP A 1 151 ? 8.540 0.005 8.184 1.00 61.94 151 ASP A O 1
ATOM 1192 N N . TYR A 1 152 ? 8.314 2.120 8.991 1.00 58.22 152 TYR A N 1
ATOM 1193 C CA . TYR A 1 152 ? 6.895 2.285 8.700 1.00 58.22 152 TYR A CA 1
ATOM 1194 C C . TYR A 1 152 ? 6.567 2.566 7.228 1.00 58.22 152 TYR A C 1
ATOM 1196 O O . TYR A 1 152 ? 5.416 2.503 6.796 1.00 58.22 152 TYR A O 1
ATOM 1204 N N . GLN A 1 153 ? 7.569 2.925 6.423 1.00 65.38 153 GLN A N 1
ATOM 1205 C CA . GLN A 1 153 ? 7.344 3.237 5.019 1.00 65.38 153 GLN A CA 1
ATOM 1206 C C . GLN A 1 153 ? 7.184 1.950 4.208 1.00 65.38 153 GLN A C 1
ATOM 1208 O O . GLN A 1 153 ? 8.024 1.044 4.250 1.00 65.38 153 GLN A O 1
ATOM 1213 N N . LYS A 1 154 ? 6.112 1.887 3.415 1.00 71.25 154 LYS A N 1
ATOM 1214 C CA . LYS A 1 154 ? 5.809 0.754 2.538 1.00 71.25 154 LYS A CA 1
ATOM 1215 C C . LYS A 1 154 ? 5.679 1.234 1.104 1.00 71.25 154 LYS A C 1
ATOM 1217 O O . LYS A 1 154 ? 5.010 2.223 0.827 1.00 71.25 154 LYS A O 1
ATOM 1222 N N . PHE A 1 155 ? 6.306 0.504 0.191 1.00 82.19 155 PHE A N 1
ATOM 1223 C CA . PHE A 1 155 ? 6.029 0.656 -1.226 1.00 82.19 155 PHE A CA 1
ATOM 1224 C C . PHE A 1 155 ? 4.745 -0.107 -1.561 1.00 82.19 155 PHE A C 1
ATOM 1226 O O . PHE A 1 155 ? 4.687 -1.320 -1.358 1.00 82.19 155 PHE A O 1
ATOM 1233 N N . LEU A 1 156 ? 3.734 0.605 -2.059 1.00 76.06 156 LEU A N 1
ATOM 1234 C CA . LEU A 1 156 ? 2.434 0.035 -2.428 1.00 76.06 156 LEU A CA 1
ATOM 1235 C C . LEU A 1 156 ? 2.341 -0.171 -3.937 1.00 76.06 156 LEU A C 1
ATOM 1237 O O . LEU A 1 156 ? 2.080 -1.270 -4.417 1.00 76.06 156 LEU A O 1
ATOM 1241 N N . SER A 1 157 ? 2.623 0.887 -4.689 1.00 84.00 157 SER A N 1
ATOM 1242 C CA . SER A 1 157 ? 2.662 0.852 -6.140 1.00 84.00 157 SER A CA 1
ATOM 1243 C C . SER A 1 157 ? 3.547 1.968 -6.692 1.00 84.00 157 SER A C 1
ATOM 1245 O O . SER A 1 157 ? 3.902 2.920 -5.994 1.00 84.00 157 SER A O 1
ATOM 1247 N N . ALA A 1 158 ? 3.914 1.859 -7.966 1.00 90.25 158 ALA A N 1
ATOM 1248 C CA . ALA A 1 158 ? 4.473 2.967 -8.732 1.00 90.25 158 ALA A CA 1
ATOM 1249 C C . ALA A 1 158 ? 3.656 3.173 -10.000 1.00 90.25 158 ALA A C 1
ATOM 1251 O O . ALA A 1 158 ? 3.227 2.215 -10.634 1.00 90.25 158 ALA A O 1
ATOM 1252 N N . THR A 1 159 ? 3.495 4.425 -10.416 1.00 89.50 159 THR A N 1
ATOM 1253 C CA . THR A 1 159 ? 2.916 4.769 -11.715 1.00 89.50 159 THR A CA 1
ATOM 1254 C C . THR A 1 159 ? 3.941 5.537 -12.538 1.00 89.50 159 THR A C 1
ATOM 1256 O O . THR A 1 159 ? 4.348 6.635 -12.166 1.00 89.50 159 THR A O 1
ATOM 1259 N N . LEU A 1 160 ? 4.316 4.993 -13.693 1.00 91.06 160 LEU A N 1
ATOM 1260 C CA . LEU A 1 160 ? 5.145 5.660 -14.690 1.00 91.06 160 LEU A CA 1
ATOM 1261 C C . LEU A 1 160 ? 4.270 6.087 -15.867 1.00 91.06 160 LEU A C 1
ATOM 1263 O O . LEU A 1 160 ? 3.609 5.258 -16.482 1.00 91.06 160 LEU A O 1
ATOM 1267 N N . SER A 1 161 ? 4.286 7.374 -16.204 1.00 89.81 161 SER A N 1
ATOM 1268 C CA . SER A 1 161 ? 3.662 7.892 -17.425 1.00 89.81 161 SER A CA 1
ATOM 1269 C C . SER A 1 161 ? 4.739 8.454 -18.340 1.00 89.81 161 SER A C 1
ATOM 1271 O O . SER A 1 161 ? 5.517 9.312 -17.925 1.00 89.81 161 SER A O 1
ATOM 1273 N N . SER A 1 162 ? 4.790 7.990 -19.583 1.00 87.94 162 SER A N 1
ATOM 1274 C CA . SER A 1 162 ? 5.744 8.451 -20.586 1.00 87.94 162 SER A CA 1
ATOM 1275 C C . SER A 1 162 ? 5.019 8.803 -21.880 1.00 87.94 162 SER A C 1
ATOM 1277 O O . SER A 1 162 ? 4.060 8.152 -22.286 1.00 87.94 162 SER A O 1
ATOM 1279 N N . LYS A 1 163 ? 5.473 9.864 -22.545 1.00 85.06 163 LYS A N 1
ATOM 1280 C CA . LYS A 1 163 ? 5.084 10.161 -23.922 1.00 85.06 163 LYS A CA 1
ATOM 1281 C C . LYS A 1 163 ? 6.262 9.787 -24.810 1.00 85.06 163 LYS A C 1
ATOM 1283 O O . LYS A 1 163 ? 7.394 10.164 -24.498 1.00 85.06 163 LYS A O 1
ATOM 1288 N N . GLY A 1 164 ? 6.011 9.036 -25.882 1.00 69.56 164 GLY A N 1
ATOM 1289 C CA . GLY A 1 164 ? 7.047 8.759 -26.876 1.00 69.56 164 GLY A CA 1
ATOM 1290 C C . GLY A 1 164 ? 7.692 10.073 -27.324 1.00 69.56 164 GLY A C 1
ATOM 1291 O O . GLY A 1 164 ? 6.991 11.070 -27.515 1.00 69.56 164 GLY A O 1
ATOM 1292 N N . LYS A 1 165 ? 9.025 10.107 -27.443 1.00 58.44 165 LYS A N 1
ATOM 1293 C CA . LYS A 1 165 ? 9.682 11.248 -28.089 1.00 58.44 165 LYS A CA 1
ATOM 1294 C C . LYS A 1 165 ? 9.166 11.301 -29.530 1.00 58.44 165 LYS A C 1
ATOM 1296 O O . LYS A 1 165 ? 9.299 10.310 -30.245 1.00 58.44 165 LYS A O 1
ATOM 1301 N N . SER A 1 166 ? 8.530 12.417 -29.890 1.00 45.44 166 SER A N 1
ATOM 1302 C CA . SER A 1 166 ? 8.287 12.777 -31.291 1.00 45.44 166 SER A CA 1
ATOM 1303 C C . SER A 1 166 ? 9.602 12.893 -32.049 1.00 45.44 166 SER A C 1
ATOM 1305 O O . SER A 1 166 ? 10.634 13.199 -31.408 1.00 45.44 166 SER A O 1
#